Protein AF-A0A939JN65-F1 (afdb_monomer_lite)

Organism: NCBI:txid163361

Sequence (106 aa):
RAELLTSTVRWIAAKIGEPGVGDAFAGVFSDAVSDPDLREILATRLQDPYRIALQDALGEPENRVLFFIDVVVGVLLHRMGMTGEPMADADVDALVAMVLAHFEKE

pLDDT: mean 96.06, std 5.43, range [54.69, 98.75]

Foldseek 3Di:
DLVVLLVVLVVLLVQCQPPCRLVVVVVLVVVCVVDVVSVVCCVPPPVVVVLVVCCVVLVDDSVLSVVSCCVSSVVQSVVCVVPVHGDDPVVSVVVSVVNVVVSVPD

InterPro domains:
  IPR011075 Tetracyclin repressor-like, C-terminal domain [PF16859] (5-99)
  IPR036271 Tetracyclin repressor-like, C-terminal domain superfamily [SSF48498] (3-100)

Structure (mmCIF, N/CA/C/O backbone):
data_AF-A0A939JN65-F1
#
_entry.id   AF-A0A939JN65-F1
#
loop_
_atom_site.group_PDB
_atom_site.id
_atom_site.type_symbol
_atom_site.label_atom_id
_atom_site.label_alt_id
_atom_site.label_comp_id
_atom_site.label_asym_id
_atom_site.label_entity_id
_atom_site.label_seq_id
_atom_site.pdbx_PDB_ins_code
_atom_site.Cartn_x
_atom_site.Cartn_y
_atom_site.Cartn_z
_atom_site.occupancy
_atom_site.B_iso_or_equiv
_atom_site.auth_seq_id
_atom_site.auth_comp_id
_atom_site.auth_asym_id
_atom_site.auth_atom_id
_atom_site.pdbx_PDB_model_num
ATOM 1 N N . ARG A 1 1 ? -1.140 3.441 17.201 1.00 89.44 1 ARG A N 1
ATOM 2 C CA . ARG A 1 1 ? -1.789 3.483 15.866 1.00 89.44 1 ARG A CA 1
ATOM 3 C C . ARG A 1 1 ? -1.022 4.360 14.876 1.00 89.44 1 ARG A C 1
ATOM 5 O O . ARG A 1 1 ? -0.539 3.813 13.898 1.00 89.44 1 ARG A O 1
ATOM 12 N N . ALA A 1 2 ? -0.824 5.657 15.138 1.00 94.69 2 ALA A N 1
ATOM 13 C CA . ALA A 1 2 ? -0.073 6.539 14.229 1.00 94.69 2 ALA A CA 1
ATOM 14 C C . ALA A 1 2 ? 1.369 6.069 13.944 1.00 94.69 2 ALA A C 1
ATOM 16 O O . ALA A 1 2 ? 1.785 6.011 12.789 1.00 94.69 2 ALA A O 1
ATOM 17 N N . GLU A 1 3 ? 2.105 5.649 14.977 1.00 96.25 3 GLU A N 1
ATOM 18 C CA . GLU A 1 3 ? 3.453 5.082 14.814 1.00 96.25 3 GLU A CA 1
ATOM 19 C C . GLU A 1 3 ? 3.453 3.803 13.967 1.00 96.25 3 GLU A C 1
ATOM 21 O O . GLU A 1 3 ? 4.329 3.629 13.126 1.00 96.25 3 GLU A O 1
ATOM 26 N N . LEU A 1 4 ? 2.448 2.937 14.146 1.00 96.75 4 LEU A N 1
ATOM 27 C CA . LEU A 1 4 ? 2.303 1.690 13.390 1.00 96.75 4 LEU A CA 1
ATOM 28 C C . LEU A 1 4 ? 1.983 1.956 11.914 1.00 96.75 4 LEU A C 1
ATOM 30 O O . LEU A 1 4 ? 2.599 1.355 11.041 1.00 96.75 4 LEU A O 1
ATOM 34 N N . LEU A 1 5 ? 1.058 2.872 11.619 1.00 97.50 5 LEU A N 1
ATOM 35 C CA . LEU A 1 5 ? 0.752 3.270 10.240 1.00 97.50 5 LEU A CA 1
ATOM 36 C C . LEU A 1 5 ? 1.980 3.897 9.573 1.00 97.50 5 LEU A C 1
ATOM 38 O O . LEU A 1 5 ? 2.348 3.505 8.470 1.00 97.50 5 LEU A O 1
ATOM 42 N N . THR A 1 6 ? 2.661 4.807 10.273 1.00 98.31 6 THR A N 1
ATOM 43 C CA . THR A 1 6 ? 3.896 5.443 9.792 1.00 98.31 6 THR A CA 1
ATOM 44 C C . THR A 1 6 ? 4.973 4.412 9.465 1.00 98.31 6 THR A C 1
ATOM 46 O O . THR A 1 6 ? 5.532 4.429 8.369 1.00 98.31 6 THR A O 1
ATOM 49 N N . SER A 1 7 ? 5.271 3.504 10.399 1.00 98.00 7 SER A N 1
ATOM 50 C CA . SER A 1 7 ? 6.304 2.487 10.198 1.00 98.00 7 SER A CA 1
ATOM 51 C C . SER A 1 7 ? 5.923 1.497 9.102 1.00 98.00 7 SER A C 1
ATOM 53 O O . SER A 1 7 ? 6.783 1.129 8.307 1.00 98.00 7 SER A O 1
ATOM 55 N N . THR A 1 8 ? 4.640 1.141 8.987 1.00 98.19 8 THR A N 1
ATOM 56 C CA . THR A 1 8 ? 4.142 0.262 7.923 1.00 98.19 8 THR A CA 1
ATOM 57 C C . THR A 1 8 ? 4.294 0.907 6.549 1.00 98.19 8 THR A C 1
ATOM 59 O O . THR A 1 8 ? 4.841 0.276 5.651 1.00 98.19 8 THR A O 1
ATOM 62 N N . VAL A 1 9 ? 3.895 2.173 6.373 1.00 98.69 9 VAL A N 1
ATOM 63 C CA . VAL A 1 9 ? 4.056 2.887 5.091 1.00 98.69 9 VAL A CA 1
ATOM 64 C C . VAL A 1 9 ? 5.527 2.951 4.681 1.00 98.69 9 VAL A C 1
ATOM 66 O O . VAL A 1 9 ? 5.865 2.611 3.548 1.00 98.69 9 VAL A O 1
ATOM 69 N N . ARG A 1 10 ? 6.419 3.325 5.608 1.00 98.69 10 ARG A N 1
ATOM 70 C CA . ARG A 1 10 ? 7.865 3.379 5.338 1.00 98.69 10 ARG A CA 1
ATOM 71 C C . ARG A 1 10 ? 8.444 2.004 5.018 1.00 98.69 10 ARG A C 1
ATOM 73 O O . ARG A 1 10 ? 9.287 1.894 4.135 1.00 98.69 10 ARG A O 1
ATOM 80 N N . TRP A 1 11 ? 7.986 0.961 5.707 1.00 98.19 11 TRP A N 1
ATOM 81 C CA . TRP A 1 11 ? 8.408 -0.409 5.437 1.00 98.19 11 TRP A CA 1
ATOM 82 C C . TRP A 1 11 ? 7.977 -0.869 4.038 1.00 98.19 11 TRP A C 1
ATOM 84 O O . TRP A 1 11 ? 8.806 -1.413 3.312 1.00 98.19 11 TRP A O 1
ATOM 94 N N . ILE A 1 12 ? 6.736 -0.591 3.617 1.00 98.06 12 ILE A N 1
ATOM 95 C CA . ILE A 1 12 ? 6.263 -0.916 2.260 1.00 98.06 12 ILE A CA 1
ATOM 96 C C . ILE A 1 12 ? 7.073 -0.140 1.212 1.00 98.06 12 ILE A C 1
ATOM 98 O O . ILE A 1 12 ? 7.518 -0.732 0.230 1.00 98.06 12 ILE A O 1
ATOM 102 N N . ALA A 1 13 ? 7.316 1.157 1.429 1.00 98.62 13 ALA A N 1
ATOM 103 C CA . ALA A 1 13 ? 8.122 1.980 0.527 1.00 98.62 13 ALA A CA 1
ATOM 104 C C . ALA A 1 13 ? 9.551 1.439 0.374 1.00 98.62 13 ALA A C 1
ATOM 106 O O . ALA A 1 13 ? 10.026 1.267 -0.748 1.00 98.62 13 ALA A O 1
ATOM 107 N N . ALA A 1 14 ? 10.198 1.092 1.491 1.00 98.25 14 ALA A N 1
ATOM 108 C CA . ALA A 1 14 ? 11.521 0.479 1.482 1.00 98.25 14 ALA A CA 1
ATOM 109 C C . ALA A 1 14 ? 11.518 -0.856 0.727 1.00 98.25 14 ALA A C 1
ATOM 111 O O . ALA A 1 14 ? 12.404 -1.092 -0.086 1.00 98.25 14 ALA A O 1
ATOM 112 N N . LYS A 1 15 ? 10.501 -1.701 0.946 1.00 97.38 15 LYS A N 1
ATOM 113 C CA . LYS A 1 15 ? 10.380 -2.992 0.265 1.00 97.38 15 LYS A CA 1
ATOM 114 C C . LYS A 1 15 ? 10.182 -2.861 -1.233 1.00 97.38 15 LYS A C 1
ATOM 116 O O . LYS A 1 15 ? 10.882 -3.529 -1.981 1.00 97.38 15 LYS A O 1
ATOM 121 N N . ILE A 1 16 ? 9.282 -1.994 -1.682 1.00 97.44 16 ILE A N 1
ATOM 122 C CA . ILE A 1 16 ? 9.072 -1.762 -3.116 1.00 97.44 16 ILE A CA 1
ATOM 123 C C . ILE A 1 16 ? 10.338 -1.195 -3.768 1.00 97.44 16 ILE A C 1
ATOM 125 O O . ILE A 1 16 ? 10.631 -1.545 -4.907 1.00 97.44 16 ILE A O 1
ATOM 129 N N . GLY A 1 17 ? 11.106 -0.376 -3.044 1.00 96.81 17 GLY A N 1
ATOM 130 C CA . GLY A 1 17 ? 12.375 0.177 -3.512 1.00 96.81 17 GLY A CA 1
ATOM 131 C C . GLY A 1 17 ? 13.556 -0.802 -3.548 1.00 96.81 17 GLY A C 1
ATOM 132 O O . GLY A 1 17 ? 14.611 -0.438 -4.067 1.00 96.81 17 GLY A O 1
ATOM 133 N N . GLU A 1 18 ? 13.421 -2.024 -3.022 1.00 97.88 18 GLU A N 1
ATOM 134 C CA . GLU A 1 18 ? 14.471 -3.040 -3.133 1.00 97.88 18 GLU A CA 1
ATOM 135 C C . GLU A 1 18 ? 14.657 -3.466 -4.607 1.00 97.88 18 GLU A C 1
ATOM 137 O O . GLU A 1 18 ? 13.672 -3.596 -5.343 1.00 97.88 18 GLU A O 1
ATOM 142 N N . PRO A 1 19 ? 15.902 -3.716 -5.066 1.00 95.25 19 PRO A N 1
ATOM 143 C CA . PRO A 1 19 ? 16.166 -4.081 -6.456 1.00 95.25 19 PRO A CA 1
ATOM 144 C C . PRO A 1 19 ? 15.306 -5.255 -6.942 1.00 95.25 19 PRO A C 1
ATOM 146 O O . PRO A 1 19 ? 15.360 -6.351 -6.387 1.00 95.25 19 PRO A O 1
ATOM 149 N N . GLY A 1 20 ? 14.522 -5.017 -7.997 1.00 93.12 20 GLY A N 1
ATOM 150 C CA . GLY A 1 20 ? 13.654 -6.013 -8.635 1.00 93.12 20 GLY A CA 1
ATOM 151 C C . GLY A 1 20 ? 12.334 -6.303 -7.911 1.00 93.12 20 GLY A C 1
ATOM 152 O O . GLY A 1 20 ? 11.483 -6.980 -8.480 1.00 93.12 20 GLY A O 1
ATOM 153 N N . VAL A 1 21 ? 12.115 -5.786 -6.698 1.00 96.19 21 VAL A N 1
ATOM 154 C CA . VAL A 1 21 ? 10.905 -6.100 -5.922 1.00 96.19 21 VAL A CA 1
ATOM 155 C C . VAL A 1 21 ? 9.668 -5.429 -6.512 1.00 96.19 21 VAL A C 1
ATOM 157 O O . VAL A 1 21 ? 8.675 -6.109 -6.762 1.00 96.19 21 VAL A O 1
ATOM 160 N N . GLY A 1 22 ? 9.706 -4.121 -6.776 1.00 93.81 22 GLY A N 1
ATOM 161 C CA . GLY A 1 22 ? 8.548 -3.438 -7.355 1.00 93.81 22 GLY A CA 1
ATOM 162 C C . GLY A 1 22 ? 8.200 -3.900 -8.776 1.00 93.81 22 GLY A C 1
ATOM 163 O O . GLY A 1 22 ? 7.019 -4.011 -9.093 1.00 93.81 22 GLY A O 1
ATOM 164 N N . ASP A 1 23 ? 9.198 -4.265 -9.590 1.00 93.44 23 ASP A N 1
ATOM 165 C CA . ASP A 1 23 ? 8.983 -4.875 -10.914 1.00 93.44 23 ASP A CA 1
ATOM 166 C C . ASP A 1 23 ? 8.297 -6.247 -10.794 1.00 93.44 23 ASP A C 1
ATOM 168 O O . ASP A 1 23 ? 7.276 -6.501 -11.434 1.00 93.44 23 ASP A O 1
ATOM 172 N N . ALA A 1 24 ? 8.772 -7.099 -9.877 1.00 95.81 24 ALA A N 1
ATOM 173 C CA . ALA A 1 24 ? 8.139 -8.385 -9.601 1.00 95.81 24 ALA A CA 1
ATOM 174 C C . ALA A 1 24 ? 6.681 -8.229 -9.136 1.00 95.81 24 ALA A C 1
ATOM 176 O O . ALA A 1 24 ? 5.808 -8.951 -9.615 1.00 95.81 24 ALA A O 1
ATOM 177 N N . PHE A 1 25 ? 6.393 -7.273 -8.244 1.00 96.00 25 PHE A N 1
ATOM 178 C CA . PHE A 1 25 ? 5.018 -6.988 -7.822 1.00 96.00 25 PHE A CA 1
ATOM 179 C C . PHE A 1 25 ? 4.149 -6.488 -8.979 1.00 96.00 25 PHE A C 1
ATOM 181 O O . PHE A 1 25 ? 3.028 -6.968 -9.139 1.00 96.00 25 PHE A O 1
ATOM 188 N N . ALA A 1 26 ? 4.650 -5.562 -9.800 1.00 94.12 26 ALA A N 1
ATOM 189 C CA . ALA A 1 26 ? 3.911 -5.040 -10.946 1.00 94.12 26 ALA A CA 1
ATOM 190 C C . ALA A 1 26 ? 3.568 -6.148 -11.958 1.00 94.12 26 ALA A C 1
ATOM 192 O O . ALA A 1 26 ? 2.418 -6.243 -12.394 1.00 94.12 26 ALA A O 1
ATOM 193 N N . GLY A 1 27 ? 4.532 -7.018 -12.276 1.00 95.62 27 GLY A N 1
ATOM 194 C CA . GLY A 1 27 ? 4.324 -8.169 -13.155 1.00 95.62 27 GLY A CA 1
ATOM 195 C C . GLY A 1 27 ? 3.299 -9.153 -12.591 1.00 95.62 27 GLY A C 1
ATOM 196 O O . GLY A 1 27 ? 2.293 -9.438 -13.236 1.00 95.62 27 GLY A O 1
ATOM 197 N N . VAL A 1 28 ? 3.491 -9.597 -11.344 1.00 96.44 28 VAL A N 1
ATOM 198 C CA . VAL A 1 28 ? 2.591 -10.560 -10.687 1.00 96.44 28 VAL A CA 1
ATOM 199 C C . VAL A 1 28 ? 1.161 -10.021 -10.570 1.00 96.44 28 VAL A C 1
ATOM 201 O O . VAL A 1 28 ? 0.202 -10.770 -10.762 1.00 96.44 28 VAL A O 1
ATOM 204 N N . PH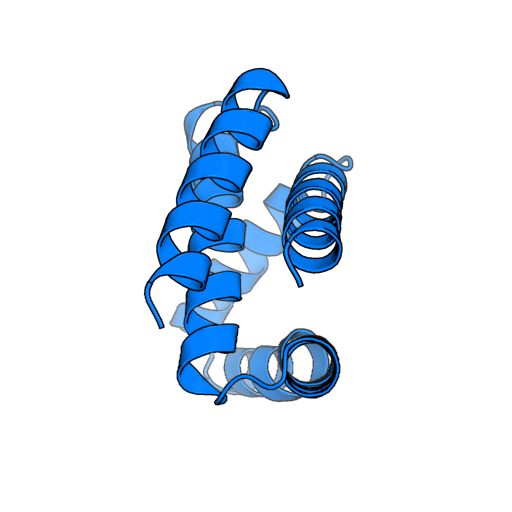E A 1 29 ? 0.984 -8.727 -10.290 1.00 95.12 29 PHE A N 1
ATOM 205 C CA . PHE A 1 29 ? -0.347 -8.119 -10.245 1.00 95.12 29 PHE A CA 1
ATOM 206 C C . PHE A 1 29 ? -0.981 -7.988 -11.628 1.00 95.12 29 PHE A C 1
ATOM 208 O O . PHE A 1 29 ? -2.184 -8.216 -11.748 1.00 95.12 29 PHE A O 1
ATOM 215 N N . SER A 1 30 ? -0.202 -7.688 -12.671 1.00 95.69 30 SER A N 1
ATOM 216 C CA . SER A 1 30 ? -0.687 -7.717 -14.055 1.00 95.69 30 SER A CA 1
ATOM 217 C C . SER A 1 30 ? -1.178 -9.115 -14.449 1.00 95.69 30 SER A C 1
ATOM 219 O O . SER A 1 30 ? -2.274 -9.250 -14.995 1.00 95.69 30 SER A O 1
ATOM 221 N N . ASP A 1 31 ? -0.420 -10.162 -14.122 1.00 97.62 31 ASP A N 1
ATOM 222 C CA . ASP A 1 31 ? -0.799 -11.548 -14.421 1.00 97.62 31 ASP A CA 1
ATOM 223 C C . ASP A 1 31 ? -2.084 -11.949 -13.678 1.00 97.62 31 ASP A C 1
ATOM 225 O O . ASP A 1 31 ? -3.022 -12.490 -14.271 1.00 97.62 31 ASP A O 1
ATOM 229 N N . ALA A 1 32 ? -2.197 -11.583 -12.397 1.00 97.38 32 ALA A N 1
ATOM 230 C CA . ALA A 1 32 ? -3.362 -11.881 -11.564 1.00 97.38 32 ALA A CA 1
ATOM 231 C C . ALA A 1 32 ? -4.667 -11.205 -12.033 1.00 97.38 32 ALA A C 1
ATOM 233 O O . ALA A 1 32 ? -5.763 -11.630 -11.646 1.00 97.38 32 ALA A O 1
ATOM 234 N N . VAL A 1 33 ? -4.603 -10.163 -12.873 1.00 96.56 33 VAL A N 1
ATOM 235 C CA . VAL A 1 33 ? -5.802 -9.593 -13.518 1.00 96.56 33 VAL A CA 1
ATOM 236 C C . VAL A 1 33 ? -6.453 -10.620 -14.446 1.00 96.56 33 VAL A C 1
ATOM 238 O O . VAL A 1 33 ? -7.682 -10.711 -14.485 1.00 96.56 33 VAL A O 1
ATOM 241 N N . SER A 1 34 ? -5.649 -11.423 -15.144 1.00 97.00 34 SER A N 1
ATOM 242 C CA . SER A 1 34 ? -6.131 -12.413 -16.117 1.00 97.00 34 SER A CA 1
ATOM 243 C C . SER A 1 34 ? -6.181 -13.842 -15.566 1.00 97.00 34 SER A C 1
ATOM 245 O O . SER A 1 34 ? -6.874 -14.678 -16.140 1.00 97.00 34 SER A O 1
ATOM 247 N N . ASP A 1 35 ? -5.496 -14.113 -14.453 1.00 98.31 35 ASP A N 1
ATOM 248 C CA . ASP A 1 35 ? -5.411 -15.434 -13.827 1.00 98.31 35 ASP A CA 1
ATOM 249 C C . ASP A 1 35 ? -6.120 -15.456 -12.450 1.00 98.31 35 ASP A C 1
ATOM 251 O O . ASP A 1 35 ? -5.611 -14.888 -11.474 1.00 98.31 35 ASP A O 1
ATOM 255 N N . PRO A 1 36 ? -7.317 -16.071 -12.342 1.00 97.69 36 PRO A N 1
ATOM 256 C CA . PRO A 1 36 ? -8.052 -16.149 -11.082 1.00 97.69 36 PRO A CA 1
ATOM 257 C C . PRO A 1 36 ? -7.394 -17.073 -10.047 1.00 97.69 36 PRO A C 1
ATOM 259 O O . PRO A 1 36 ? -7.516 -16.791 -8.854 1.00 97.69 36 PRO A O 1
ATOM 262 N N . ASP A 1 37 ? -6.673 -18.114 -10.471 1.00 98.19 37 ASP A N 1
ATOM 263 C CA . ASP A 1 37 ? -6.016 -19.059 -9.562 1.00 98.19 37 ASP A CA 1
ATOM 264 C C . ASP A 1 37 ? -4.806 -18.382 -8.904 1.00 98.19 37 ASP A C 1
ATOM 266 O O . ASP A 1 37 ? -4.613 -18.455 -7.686 1.00 98.19 37 ASP A O 1
ATOM 270 N N . LEU A 1 38 ? -4.030 -17.623 -9.687 1.00 97.88 38 LEU A N 1
ATOM 271 C CA . LEU A 1 38 ? -2.971 -16.769 -9.151 1.00 97.88 38 LEU A CA 1
ATOM 272 C C . LEU A 1 38 ? -3.543 -15.731 -8.179 1.00 97.88 38 LEU A C 1
ATOM 274 O O . LEU A 1 38 ? -2.982 -15.520 -7.104 1.00 97.88 38 LEU A O 1
ATOM 278 N N . ARG A 1 39 ? -4.677 -15.106 -8.511 1.00 97.50 39 ARG A N 1
ATOM 279 C CA . ARG A 1 39 ? -5.325 -14.127 -7.627 1.00 97.50 39 ARG A CA 1
ATOM 280 C C . ARG A 1 39 ? -5.735 -14.732 -6.288 1.00 97.50 39 ARG A C 1
ATOM 282 O O . ARG A 1 39 ? -5.533 -14.086 -5.262 1.00 97.50 39 ARG A O 1
ATOM 289 N N . GLU A 1 40 ? -6.269 -15.951 -6.277 1.00 98.00 40 GLU A N 1
ATOM 290 C CA . GLU A 1 40 ? -6.603 -16.659 -5.037 1.00 98.00 40 GLU A CA 1
ATOM 291 C C . GLU A 1 40 ? -5.353 -16.908 -4.184 1.00 98.00 40 GLU A C 1
ATOM 293 O O . GLU A 1 40 ? -5.363 -16.667 -2.972 1.00 98.00 40 GLU A O 1
ATOM 298 N N . ILE A 1 41 ? -4.243 -17.313 -4.806 1.00 98.06 41 ILE A N 1
ATOM 299 C CA . ILE A 1 41 ? -2.964 -17.496 -4.111 1.00 98.06 41 ILE A CA 1
ATOM 300 C C . ILE A 1 41 ? -2.475 -16.168 -3.525 1.00 98.06 41 ILE A C 1
ATOM 302 O O . ILE A 1 41 ? -2.100 -16.124 -2.353 1.00 98.06 41 ILE A O 1
ATOM 306 N N . LEU A 1 42 ? -2.491 -15.078 -4.294 1.00 97.12 42 LEU A N 1
ATOM 307 C CA . LEU A 1 42 ? -2.050 -13.771 -3.802 1.00 97.12 42 LEU A CA 1
ATOM 308 C C . LEU A 1 42 ? -2.939 -13.264 -2.663 1.00 97.12 42 LEU A C 1
ATOM 310 O O . LEU A 1 42 ? -2.419 -12.785 -1.658 1.00 97.12 42 LEU A O 1
ATOM 314 N N . ALA A 1 43 ? -4.258 -13.414 -2.765 1.00 96.31 43 ALA A N 1
ATOM 315 C CA . ALA A 1 43 ? -5.167 -13.016 -1.696 1.00 96.31 43 ALA A CA 1
ATOM 316 C C . ALA A 1 43 ? -4.896 -13.815 -0.409 1.00 96.31 43 ALA A C 1
ATOM 318 O O . ALA A 1 43 ? -4.648 -13.234 0.645 1.00 96.31 43 ALA A O 1
ATOM 319 N N . THR A 1 44 ? -4.845 -15.146 -0.506 1.00 97.56 44 THR A N 1
ATOM 320 C CA . THR A 1 4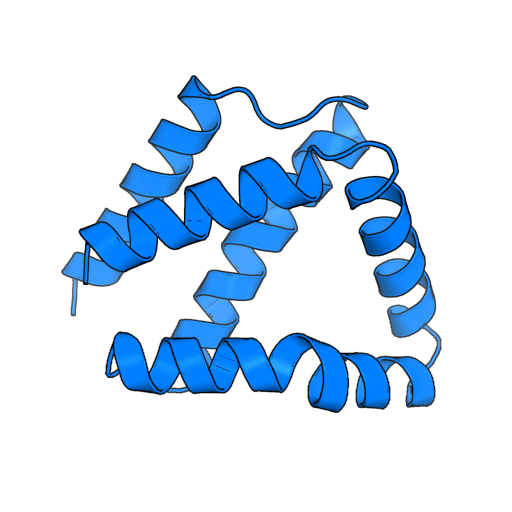4 ? -4.823 -16.033 0.671 1.00 97.56 44 THR A CA 1
ATOM 321 C C . THR A 1 44 ? -3.436 -16.272 1.264 1.00 97.56 44 THR A C 1
ATOM 323 O O . THR A 1 44 ? -3.298 -16.521 2.463 1.00 97.56 44 THR A O 1
ATOM 326 N N . ARG A 1 45 ? -2.379 -16.244 0.444 1.00 97.19 45 ARG A N 1
ATOM 327 C CA . ARG A 1 45 ? -1.006 -16.575 0.868 1.00 97.19 45 ARG A CA 1
ATOM 328 C C . ARG A 1 45 ? -0.111 -15.357 1.005 1.00 97.19 45 ARG A C 1
ATOM 330 O O . ARG A 1 45 ? 0.812 -15.404 1.813 1.00 97.19 45 ARG A O 1
ATOM 337 N N . LEU A 1 46 ? -0.361 -14.304 0.229 1.00 94.88 46 LEU A N 1
ATOM 338 C CA . LEU A 1 46 ? 0.430 -13.078 0.279 1.00 94.88 46 LEU A CA 1
ATOM 339 C C . LEU A 1 46 ? -0.273 -11.990 1.100 1.00 94.88 46 LEU A C 1
ATOM 341 O O . LEU A 1 46 ? 0.308 -11.523 2.072 1.00 94.88 46 LEU A O 1
ATOM 345 N N . GLN A 1 47 ? -1.492 -11.580 0.741 1.00 96.38 47 GLN A N 1
ATOM 346 C CA . GLN A 1 47 ? -2.159 -10.430 1.363 1.00 96.38 47 GLN A CA 1
ATOM 347 C C . GLN A 1 47 ? -2.727 -10.757 2.750 1.00 96.38 47 GLN A C 1
ATOM 349 O O . GLN A 1 47 ? -2.487 -10.006 3.698 1.00 96.38 47 GLN A O 1
ATOM 354 N N . ASP A 1 48 ? -3.444 -11.874 2.888 1.00 97.69 48 ASP A N 1
ATOM 355 C CA . ASP A 1 48 ? -4.156 -12.249 4.114 1.00 97.69 48 ASP A CA 1
ATOM 356 C C . ASP A 1 48 ? -3.293 -12.2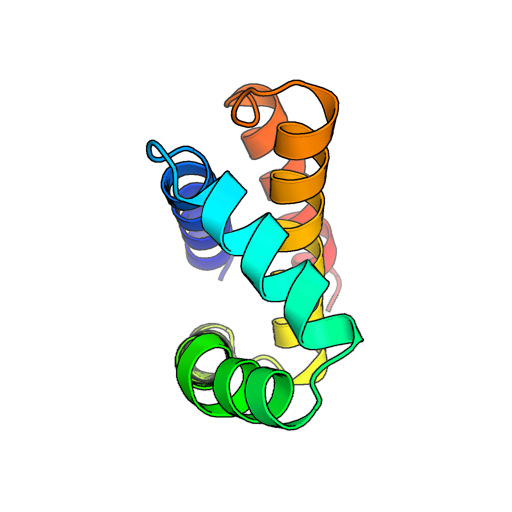42 5.386 1.00 97.69 48 ASP A C 1
ATOM 358 O O . ASP A 1 48 ? -3.729 -11.652 6.378 1.00 97.69 48 ASP A O 1
ATOM 362 N N . PRO A 1 49 ? -2.067 -12.806 5.403 1.00 97.50 49 PRO A N 1
ATOM 363 C CA . PRO A 1 49 ? -1.221 -12.765 6.595 1.00 97.50 49 PRO A CA 1
ATOM 364 C C . PRO A 1 49 ? -0.942 -11.341 7.092 1.00 97.50 49 PRO A C 1
ATOM 366 O O . PRO A 1 49 ? -0.995 -11.082 8.295 1.00 97.50 49 PRO A O 1
ATOM 369 N N . TYR A 1 50 ? -0.683 -10.402 6.175 1.00 95.19 50 TYR A N 1
ATOM 370 C CA . TYR A 1 50 ? -0.434 -9.004 6.527 1.00 95.19 50 TYR A CA 1
ATOM 371 C C . TYR A 1 50 ? -1.721 -8.272 6.894 1.00 95.19 50 TYR A C 1
ATOM 373 O O . TYR A 1 50 ? -1.731 -7.516 7.863 1.00 95.19 50 TYR A O 1
ATOM 381 N N . ARG A 1 51 ? -2.814 -8.51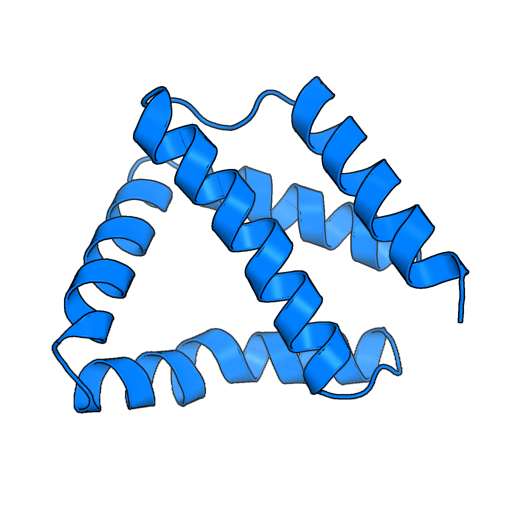7 6.163 1.00 97.44 51 ARG A N 1
ATOM 382 C CA . ARG A 1 51 ? -4.134 -7.949 6.458 1.00 97.44 51 ARG A CA 1
ATOM 383 C C . ARG A 1 51 ? -4.587 -8.319 7.870 1.00 97.44 51 ARG A C 1
ATOM 385 O O . ARG A 1 51 ? -4.964 -7.427 8.621 1.00 97.44 51 ARG A O 1
ATOM 392 N N . ILE A 1 52 ? -4.504 -9.596 8.248 1.00 98.00 52 ILE A N 1
ATOM 393 C CA . ILE A 1 52 ? -4.893 -10.080 9.583 1.00 98.00 52 ILE A CA 1
ATOM 394 C C . ILE A 1 52 ? -4.026 -9.423 10.662 1.00 98.00 52 ILE A C 1
ATOM 396 O O . ILE A 1 52 ? -4.558 -8.847 11.607 1.00 98.00 52 ILE A O 1
ATOM 400 N N . ALA A 1 53 ? -2.700 -9.424 10.488 1.00 97.44 53 ALA A N 1
ATOM 401 C CA . ALA A 1 53 ? -1.789 -8.804 11.450 1.00 97.44 53 ALA A CA 1
ATOM 402 C C . ALA A 1 53 ? -2.054 -7.298 11.629 1.00 97.44 53 ALA A C 1
ATOM 404 O O . ALA A 1 53 ? -2.023 -6.786 12.749 1.00 97.44 53 ALA A O 1
ATOM 405 N N . LEU A 1 54 ? -2.336 -6.581 10.536 1.00 96.88 54 LEU A N 1
ATOM 406 C CA . LEU A 1 54 ? -2.679 -5.162 10.578 1.00 96.88 54 LEU A CA 1
ATOM 407 C C . LEU A 1 54 ? -4.045 -4.920 11.221 1.00 96.88 54 LEU A C 1
ATOM 409 O O . LEU A 1 54 ? -4.174 -3.971 11.989 1.00 96.88 54 LEU A O 1
ATOM 413 N N . GLN A 1 55 ? -5.044 -5.763 10.956 1.00 97.38 55 GLN A N 1
ATOM 414 C CA . GLN A 1 55 ? -6.349 -5.666 11.613 1.00 97.38 55 GLN A CA 1
ATOM 415 C C . GLN A 1 55 ? -6.237 -5.819 13.124 1.00 97.38 55 GLN A C 1
ATOM 417 O O . GLN A 1 55 ? -6.729 -4.954 13.848 1.00 97.38 55 GLN A O 1
ATOM 422 N N . ASP A 1 56 ? -5.545 -6.855 13.592 1.00 97.19 56 ASP A N 1
ATOM 423 C CA . ASP A 1 56 ? -5.357 -7.105 15.021 1.00 97.19 56 ASP A CA 1
ATOM 424 C C . ASP A 1 56 ? -4.598 -5.954 15.694 1.00 97.19 56 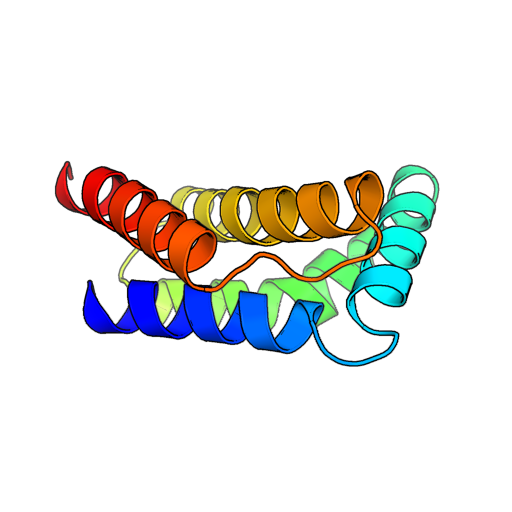ASP A C 1
ATOM 426 O O . ASP A 1 56 ? -4.956 -5.504 16.784 1.00 97.19 56 ASP A O 1
ATOM 430 N N . ALA A 1 57 ? -3.560 -5.436 15.033 1.00 96.44 57 ALA A N 1
ATOM 431 C CA . ALA A 1 57 ? -2.711 -4.389 15.590 1.00 96.44 57 ALA A CA 1
ATOM 432 C C . ALA A 1 57 ? -3.340 -2.984 15.540 1.00 96.44 57 ALA A C 1
ATOM 434 O O . ALA A 1 57 ? -3.035 -2.140 16.390 1.00 96.44 57 ALA A O 1
ATOM 435 N N . LEU A 1 58 ? -4.188 -2.702 14.547 1.00 94.62 58 LEU A N 1
ATOM 436 C CA . LEU A 1 58 ? -4.859 -1.408 14.391 1.00 94.62 58 LEU A CA 1
ATOM 437 C C . LEU A 1 58 ? -6.244 -1.372 15.051 1.00 94.62 58 LEU A C 1
ATOM 439 O O . LEU A 1 58 ? -6.725 -0.277 15.339 1.00 94.62 58 LEU A O 1
ATOM 443 N N . GLY A 1 59 ? -6.862 -2.530 15.306 1.00 95.44 59 GLY A N 1
ATOM 444 C CA . GLY A 1 59 ? -8.247 -2.629 15.772 1.00 95.44 59 GLY A CA 1
ATOM 445 C C . GLY A 1 59 ? -9.262 -2.211 14.704 1.00 95.44 59 GLY A C 1
ATOM 446 O O . GLY A 1 59 ? -10.311 -1.667 15.036 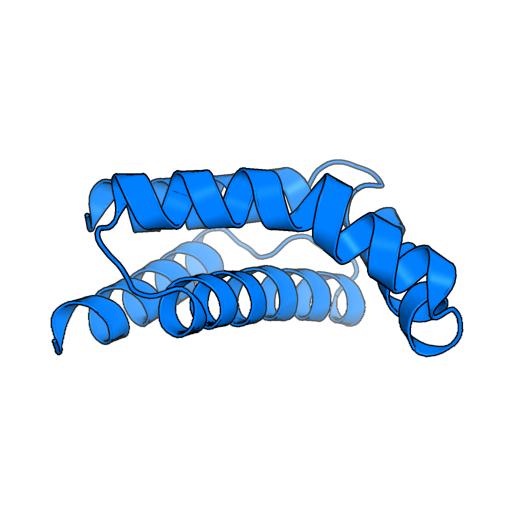1.00 95.44 59 GLY A O 1
ATOM 447 N N . GLU A 1 60 ? -8.933 -2.412 13.428 1.00 95.62 60 GLU A N 1
ATOM 448 C CA . GLU A 1 60 ? -9.702 -1.911 12.283 1.00 95.62 60 GLU A CA 1
ATOM 449 C C . GLU A 1 60 ? -10.502 -3.025 11.596 1.00 95.62 60 GLU A C 1
ATOM 451 O O . GLU A 1 60 ? -10.055 -4.178 11.537 1.00 95.62 60 GLU A O 1
ATOM 456 N N . PRO A 1 61 ? -11.669 -2.700 11.012 1.00 96.44 61 PRO A N 1
ATOM 457 C CA . PRO A 1 61 ? -12.390 -3.638 10.173 1.00 96.44 61 PRO A CA 1
ATOM 458 C C . PRO A 1 61 ? -11.615 -3.921 8.879 1.00 96.44 61 PRO A C 1
ATOM 460 O O . PRO A 1 61 ? -10.825 -3.109 8.390 1.00 96.44 61 PRO A O 1
ATOM 463 N N . GLU A 1 62 ? -11.886 -5.089 8.303 1.00 96.88 62 GLU A N 1
ATOM 464 C CA . GLU A 1 62 ? -11.174 -5.633 7.143 1.00 96.88 62 GLU A CA 1
ATOM 465 C C . GLU A 1 62 ? -11.103 -4.656 5.970 1.00 96.88 62 GLU A C 1
ATOM 467 O O . GLU A 1 62 ? -10.031 -4.412 5.422 1.00 96.88 62 GLU A O 1
ATOM 472 N N . ASN A 1 63 ? -12.228 -4.025 5.636 1.00 96.62 63 ASN A N 1
ATOM 473 C CA . ASN A 1 63 ? -12.320 -3.083 4.528 1.00 96.62 63 ASN A CA 1
ATOM 474 C C . ASN A 1 63 ? -11.407 -1.858 4.703 1.00 96.62 63 ASN A C 1
ATOM 476 O O . ASN A 1 63 ? -10.890 -1.344 3.715 1.00 96.62 63 ASN A O 1
ATOM 480 N N . ARG A 1 64 ? -11.186 -1.390 5.939 1.00 96.06 64 ARG A N 1
ATOM 481 C CA . ARG A 1 64 ? -10.305 -0.242 6.210 1.00 96.06 64 ARG A CA 1
ATOM 482 C C . ARG A 1 64 ? -8.834 -0.626 6.078 1.00 96.06 64 ARG A C 1
ATOM 484 O O . ARG A 1 64 ? -8.044 0.159 5.557 1.00 96.06 64 ARG A O 1
ATOM 491 N N . VAL A 1 65 ? -8.472 -1.840 6.492 1.00 97.62 65 VAL A N 1
ATOM 492 C CA . VAL A 1 65 ? -7.108 -2.361 6.318 1.00 97.62 65 VAL A CA 1
ATOM 493 C C . VAL A 1 65 ? -6.803 -2.658 4.855 1.00 97.62 65 VAL A C 1
ATOM 495 O O . VAL A 1 65 ? -5.735 -2.275 4.384 1.00 97.62 65 VAL A O 1
ATOM 498 N N . LEU A 1 66 ? -7.736 -3.269 4.122 1.00 97.50 66 LEU A N 1
ATOM 499 C CA . LEU A 1 66 ? -7.595 -3.476 2.680 1.00 97.50 66 LEU A CA 1
ATOM 500 C C . LEU A 1 66 ? -7.410 -2.144 1.954 1.00 97.50 66 LEU A C 1
ATOM 502 O O . LEU A 1 66 ? -6.429 -1.981 1.240 1.00 97.50 66 LEU A O 1
ATOM 506 N N . PHE A 1 67 ? -8.256 -1.149 2.239 1.00 97.25 67 PHE A N 1
ATOM 507 C CA . PHE A 1 67 ? -8.121 0.177 1.636 1.00 97.25 67 PHE A CA 1
ATOM 508 C C . PHE A 1 67 ? -6.757 0.826 1.922 1.00 97.25 67 PHE A C 1
ATOM 510 O O . PHE A 1 67 ? -6.158 1.433 1.036 1.00 97.25 67 PHE A O 1
ATOM 517 N N . PHE A 1 68 ? -6.229 0.676 3.140 1.00 97.75 68 PHE A N 1
ATOM 518 C CA . PHE A 1 68 ? -4.879 1.131 3.468 1.00 97.75 68 PHE A CA 1
ATOM 519 C C . PHE A 1 68 ? -3.800 0.432 2.632 1.00 97.75 68 PHE A C 1
ATOM 521 O O . PHE A 1 68 ? -2.933 1.112 2.080 1.00 97.75 68 PHE A O 1
ATOM 528 N N . ILE A 1 69 ? -3.862 -0.897 2.512 1.00 97.31 69 ILE A N 1
ATOM 529 C CA . ILE A 1 69 ? -2.924 -1.675 1.692 1.00 97.31 69 ILE A CA 1
ATOM 530 C C . ILE A 1 69 ? -3.012 -1.225 0.229 1.00 97.31 69 ILE A C 1
ATOM 532 O O . ILE A 1 69 ? -1.982 -0.907 -0.366 1.00 97.31 69 ILE A O 1
ATOM 536 N N . ASP A 1 70 ? -4.223 -1.128 -0.320 1.00 96.69 70 ASP A N 1
ATOM 537 C CA . ASP A 1 70 ? -4.480 -0.753 -1.713 1.00 96.69 70 ASP A CA 1
ATOM 538 C C . ASP A 1 70 ? -3.907 0.630 -2.040 1.00 96.69 70 ASP A C 1
ATOM 540 O O . ASP A 1 70 ? -3.196 0.800 -3.033 1.00 96.69 70 ASP A O 1
ATOM 544 N N . VAL A 1 71 ? -4.172 1.621 -1.182 1.00 97.75 71 VAL A N 1
ATOM 545 C CA . VAL A 1 71 ? -3.689 2.995 -1.368 1.00 97.75 71 VAL A CA 1
ATOM 546 C C . VAL A 1 71 ? -2.168 3.050 -1.320 1.00 97.75 71 VAL A C 1
ATOM 548 O O . VAL A 1 71 ? -1.554 3.646 -2.205 1.00 97.75 71 VAL A O 1
ATOM 551 N N . VAL A 1 72 ? -1.549 2.446 -0.305 1.00 98.44 72 VAL A N 1
ATOM 552 C CA . VAL A 1 72 ? -0.100 2.559 -0.098 1.00 98.44 72 VAL A CA 1
ATOM 553 C C . VAL A 1 72 ? 0.663 1.791 -1.171 1.00 98.44 72 VAL A C 1
ATOM 555 O O . VAL A 1 72 ? 1.535 2.363 -1.824 1.00 98.44 72 VAL A O 1
ATOM 558 N N . VAL A 1 73 ? 0.319 0.522 -1.398 1.00 97.81 73 VAL A N 1
ATOM 559 C CA . VAL A 1 73 ? 0.984 -0.312 -2.409 1.00 97.81 73 VAL A CA 1
ATOM 560 C C . VAL A 1 73 ? 0.744 0.256 -3.808 1.00 97.81 73 VAL A C 1
ATOM 562 O O . VAL A 1 73 ? 1.694 0.399 -4.578 1.00 97.81 73 VAL A O 1
ATOM 565 N N . GLY A 1 74 ? -0.494 0.650 -4.123 1.00 97.31 74 GLY A N 1
ATOM 566 C CA . GLY A 1 74 ? -0.857 1.192 -5.430 1.00 97.31 74 GLY A CA 1
ATOM 567 C C . GLY A 1 74 ? -0.112 2.482 -5.773 1.00 97.31 74 GLY A C 1
ATOM 568 O O . GLY A 1 74 ? 0.447 2.596 -6.863 1.00 97.31 74 GLY A O 1
ATOM 569 N N . VAL A 1 75 ? -0.034 3.438 -4.842 1.00 98.00 75 VAL A N 1
ATOM 570 C CA . VAL A 1 75 ? 0.699 4.699 -5.051 1.00 98.00 75 VAL A CA 1
ATOM 571 C C . VAL A 1 75 ? 2.195 4.466 -5.265 1.00 98.00 75 VAL A C 1
ATOM 573 O O . VAL A 1 75 ? 2.795 5.091 -6.145 1.00 98.00 75 VAL A O 1
ATOM 576 N N . LEU A 1 76 ? 2.804 3.573 -4.482 1.00 98.38 76 LEU A N 1
ATOM 577 C CA . LEU A 1 76 ? 4.235 3.284 -4.565 1.00 98.38 76 LEU A CA 1
ATOM 578 C C . LEU A 1 76 ? 4.594 2.574 -5.877 1.00 98.38 76 LEU A C 1
ATOM 580 O O . LEU A 1 76 ? 5.544 2.980 -6.548 1.00 98.38 76 LEU A O 1
ATOM 584 N N . LEU A 1 77 ? 3.803 1.578 -6.288 1.00 97.75 77 LEU A N 1
ATOM 585 C CA . LEU A 1 77 ? 3.992 0.896 -7.572 1.00 97.75 77 LEU A CA 1
ATOM 586 C C . LEU A 1 77 ? 3.703 1.811 -8.760 1.00 97.75 77 LEU A C 1
ATOM 588 O O . LEU A 1 77 ? 4.444 1.782 -9.737 1.00 97.75 77 LEU A O 1
ATOM 592 N N . HIS A 1 78 ? 2.683 2.669 -8.678 1.00 97.00 78 HIS A N 1
ATOM 593 C CA . HIS A 1 78 ? 2.419 3.659 -9.720 1.00 97.00 78 HIS A CA 1
ATOM 594 C C . HIS A 1 78 ? 3.605 4.614 -9.894 1.00 97.00 78 HIS A C 1
ATOM 596 O O . HIS A 1 78 ? 4.028 4.865 -11.020 1.00 97.00 78 HIS A O 1
ATOM 602 N N . ARG A 1 79 ? 4.175 5.126 -8.791 1.00 96.94 79 ARG A N 1
ATOM 603 C CA . ARG A 1 79 ? 5.383 5.962 -8.853 1.00 96.94 79 ARG A CA 1
ATOM 604 C C . ARG A 1 79 ? 6.507 5.225 -9.572 1.00 96.94 79 ARG A C 1
ATOM 606 O O . ARG A 1 79 ? 7.027 5.757 -10.547 1.00 96.94 79 ARG A O 1
ATOM 613 N N . MET A 1 80 ? 6.816 4.009 -9.126 1.00 95.69 80 MET A N 1
ATOM 614 C CA . MET A 1 80 ? 7.874 3.199 -9.721 1.00 95.69 80 MET A CA 1
ATOM 615 C C . MET A 1 80 ? 7.628 2.927 -11.207 1.00 95.69 80 MET A C 1
ATOM 617 O O . MET A 1 80 ? 8.540 3.098 -12.007 1.00 95.69 80 MET A O 1
ATOM 621 N N . GLY A 1 81 ? 6.403 2.582 -11.604 1.00 95.19 81 GLY A N 1
ATOM 622 C CA . GLY A 1 81 ? 6.057 2.350 -13.007 1.00 95.19 81 GLY A CA 1
ATOM 623 C C . GLY A 1 81 ? 6.174 3.604 -13.877 1.00 95.19 81 GLY A C 1
ATOM 624 O O . GLY A 1 81 ? 6.545 3.510 -15.043 1.00 95.19 81 GLY A O 1
ATOM 625 N N . MET A 1 82 ? 5.899 4.785 -13.316 1.00 97.12 82 MET A N 1
ATOM 626 C CA . MET A 1 82 ? 5.969 6.041 -14.062 1.00 97.12 82 MET A CA 1
ATOM 627 C C . MET A 1 82 ? 7.374 6.631 -14.167 1.00 97.12 82 MET A C 1
ATOM 629 O O . MET A 1 82 ? 7.657 7.330 -15.140 1.00 97.12 82 MET A O 1
ATOM 633 N N . THR A 1 83 ? 8.232 6.413 -13.169 1.00 96.00 83 THR A N 1
ATOM 634 C CA . THR A 1 83 ? 9.560 7.048 -13.108 1.00 96.00 83 THR A CA 1
ATOM 635 C C . THR A 1 83 ? 10.720 6.073 -13.248 1.00 96.00 83 THR A C 1
ATOM 637 O O . THR A 1 83 ? 11.832 6.520 -13.502 1.00 96.00 83 THR A O 1
ATOM 640 N N . GLY A 1 84 ? 10.488 4.771 -13.075 1.00 94.88 84 GLY A N 1
ATOM 641 C CA . GLY A 1 84 ? 11.543 3.762 -12.955 1.00 94.88 84 GLY A CA 1
ATOM 642 C C . GLY A 1 84 ? 12.310 3.823 -11.630 1.00 94.88 84 GLY A C 1
ATOM 643 O O . GLY A 1 84 ? 13.311 3.134 -11.482 1.00 94.88 84 GLY A O 1
ATOM 644 N N . GLU A 1 85 ? 11.853 4.634 -10.672 1.00 96.19 85 GLU A N 1
ATOM 645 C CA . GLU A 1 85 ? 12.574 4.948 -9.433 1.00 96.19 85 GLU A CA 1
ATOM 646 C C . GLU A 1 85 ? 11.657 4.790 -8.210 1.00 96.19 85 GLU A C 1
ATOM 648 O O . GLU A 1 85 ? 10.452 5.057 -8.315 1.00 96.19 85 GLU A O 1
ATOM 653 N N . PRO A 1 86 ? 12.193 4.410 -7.034 1.00 97.31 86 PRO A N 1
ATOM 654 C CA . PRO A 1 86 ? 11.440 4.430 -5.785 1.00 97.31 86 PRO A CA 1
ATOM 655 C C . PRO A 1 86 ? 10.876 5.822 -5.469 1.00 97.31 86 PRO A C 1
ATOM 657 O O . PRO A 1 86 ? 11.414 6.854 -5.877 1.00 97.31 86 PRO A O 1
ATOM 660 N N . MET A 1 87 ? 9.787 5.864 -4.699 1.00 98.12 87 MET A N 1
ATOM 661 C CA . MET A 1 87 ? 9.252 7.128 -4.196 1.00 98.12 87 MET A CA 1
ATOM 662 C C . MET A 1 87 ? 10.271 7.812 -3.277 1.00 98.12 87 MET A C 1
ATOM 664 O O . MET A 1 87 ? 10.798 7.182 -2.365 1.00 98.12 87 MET A O 1
ATOM 668 N N . ALA A 1 88 ? 10.526 9.102 -3.508 1.00 98.00 88 ALA A N 1
ATOM 669 C CA . ALA A 1 88 ? 11.435 9.890 -2.682 1.00 98.00 88 ALA A CA 1
ATOM 670 C C . ALA A 1 88 ? 10.914 10.021 -1.241 1.00 98.00 88 ALA A C 1
ATOM 672 O O . ALA A 1 88 ? 9.708 10.140 -1.028 1.00 98.00 88 ALA A O 1
ATOM 673 N N . ASP A 1 89 ? 11.819 10.092 -0.262 1.00 98.19 89 ASP A N 1
ATOM 674 C CA . ASP A 1 89 ? 11.463 10.134 1.166 1.00 98.19 89 ASP A CA 1
ATOM 675 C C . ASP A 1 89 ? 10.466 11.250 1.515 1.00 98.19 89 ASP A C 1
ATOM 677 O O . ASP A 1 89 ? 9.531 11.025 2.278 1.00 98.19 89 ASP A O 1
ATOM 681 N N . ALA A 1 90 ? 10.604 12.433 0.907 1.00 98.38 90 ALA A N 1
ATOM 682 C CA . ALA A 1 90 ? 9.679 13.547 1.129 1.00 98.38 90 ALA A CA 1
ATOM 683 C C . ALA A 1 90 ? 8.246 13.248 0.641 1.00 98.38 90 ALA A C 1
ATOM 685 O O . ALA A 1 90 ? 7.275 13.667 1.272 1.00 98.38 90 ALA A O 1
ATOM 686 N N . ASP A 1 91 ? 8.101 12.496 -0.454 1.00 98.62 91 ASP A N 1
ATOM 687 C CA . ASP A 1 91 ? 6.795 12.056 -0.953 1.00 98.62 91 ASP A CA 1
ATOM 688 C C . ASP A 1 91 ? 6.226 10.929 -0.069 1.00 98.62 91 ASP A C 1
ATOM 690 O O . ASP A 1 91 ? 5.018 10.885 0.172 1.00 98.62 91 ASP A O 1
ATOM 694 N N . VAL A 1 92 ? 7.084 10.055 0.477 1.00 98.75 92 VAL A N 1
ATOM 695 C CA . VAL A 1 92 ? 6.683 9.045 1.475 1.00 98.75 92 VAL A CA 1
ATOM 696 C C . VAL A 1 92 ? 6.188 9.720 2.758 1.00 98.75 92 VAL A C 1
ATOM 698 O O . VAL A 1 92 ? 5.169 9.308 3.310 1.00 98.75 92 VAL A O 1
ATOM 701 N N . ASP A 1 93 ? 6.848 10.786 3.215 1.00 98.75 93 ASP A N 1
ATOM 702 C CA . ASP A 1 93 ? 6.411 11.578 4.370 1.00 98.75 93 ASP A CA 1
ATOM 703 C C . ASP A 1 93 ? 5.034 12.218 4.130 1.00 98.75 93 ASP A C 1
ATOM 705 O O . ASP A 1 93 ? 4.169 12.197 5.012 1.00 98.75 93 ASP A O 1
ATOM 709 N N . ALA A 1 94 ? 4.791 12.733 2.920 1.00 98.56 94 ALA A N 1
ATOM 710 C CA . ALA A 1 94 ? 3.487 13.265 2.532 1.00 98.56 94 ALA A CA 1
ATOM 711 C C . ALA A 1 94 ? 2.404 12.172 2.503 1.00 98.56 94 ALA A C 1
ATOM 713 O O . ALA A 1 94 ? 1.299 12.384 3.011 1.00 98.56 94 ALA A O 1
ATOM 714 N N . LEU A 1 95 ? 2.725 10.984 1.979 1.00 98.50 95 LEU A N 1
ATOM 715 C CA . LEU A 1 95 ? 1.829 9.827 1.994 1.00 98.50 95 LEU A CA 1
ATOM 716 C C . LEU A 1 95 ? 1.481 9.404 3.428 1.00 98.50 95 LEU A C 1
ATOM 718 O O . LEU A 1 95 ? 0.310 9.171 3.728 1.00 98.50 95 LEU A O 1
ATOM 722 N N . VAL A 1 96 ? 2.467 9.362 4.332 1.00 98.62 96 VAL A N 1
ATOM 723 C CA . VAL A 1 96 ? 2.240 9.098 5.762 1.00 98.62 96 VAL A CA 1
ATOM 724 C C . VAL A 1 96 ? 1.257 10.112 6.341 1.00 98.62 96 VAL A C 1
ATOM 726 O O . VAL A 1 96 ? 0.272 9.709 6.956 1.00 98.62 96 VAL A O 1
ATOM 729 N N . ALA A 1 97 ? 1.470 11.411 6.118 1.00 98.19 97 ALA A N 1
ATOM 730 C CA . ALA A 1 97 ? 0.580 12.449 6.634 1.00 98.19 97 ALA A CA 1
ATOM 731 C C . ALA A 1 97 ? -0.865 12.292 6.119 1.00 98.19 97 ALA A C 1
ATOM 733 O O . ALA A 1 97 ? -1.814 12.423 6.895 1.00 98.19 97 ALA A O 1
ATOM 734 N N . MET A 1 98 ? -1.042 11.952 4.836 1.00 97.56 98 MET A N 1
ATOM 735 C CA . MET A 1 98 ? -2.361 11.683 4.250 1.00 97.56 98 MET A CA 1
ATOM 736 C C . MET A 1 98 ? -3.049 10.472 4.889 1.00 97.56 98 MET A C 1
ATOM 738 O O . MET A 1 98 ? -4.235 10.544 5.221 1.00 97.56 98 MET A O 1
ATOM 742 N N . VAL A 1 99 ? -2.313 9.374 5.083 1.00 97.25 99 VAL A N 1
ATOM 743 C CA . VAL A 1 99 ? -2.826 8.166 5.743 1.00 97.25 99 VAL A CA 1
ATOM 744 C C . VAL A 1 99 ? -3.230 8.484 7.179 1.00 97.25 99 VAL A C 1
ATOM 746 O O . VAL A 1 99 ? -4.356 8.191 7.572 1.00 97.25 99 VAL A O 1
ATOM 749 N N . LEU A 1 100 ? -2.359 9.125 7.961 1.00 97.00 100 LEU A N 1
ATOM 750 C CA . LEU A 1 100 ? -2.661 9.466 9.353 1.00 97.00 100 LEU A CA 1
ATOM 751 C C . LEU A 1 100 ? -3.924 10.325 9.460 1.00 97.00 100 LEU A C 1
ATOM 753 O O . LEU A 1 100 ? -4.822 9.983 10.223 1.00 97.00 100 LEU A O 1
ATOM 757 N N . ALA A 1 101 ? -4.058 11.352 8.619 1.00 95.81 101 ALA A N 1
ATOM 758 C CA . ALA A 1 101 ? -5.236 12.215 8.607 1.00 95.81 101 ALA A CA 1
ATOM 759 C C . ALA A 1 101 ? -6.540 11.483 8.229 1.00 95.81 101 ALA A C 1
ATOM 761 O O . ALA A 1 101 ? -7.620 11.894 8.655 1.00 95.81 101 ALA A O 1
ATOM 762 N N . HIS A 1 102 ? -6.481 10.422 7.415 1.00 93.56 102 HIS A N 1
ATOM 763 C CA . HIS A 1 102 ? -7.647 9.579 7.124 1.00 93.56 102 HIS A CA 1
ATOM 764 C C . HIS A 1 102 ? -8.021 8.695 8.319 1.00 93.56 102 HIS A C 1
ATOM 766 O O . HIS A 1 102 ? -9.199 8.507 8.617 1.00 93.56 102 HIS A O 1
ATOM 772 N N . PHE A 1 103 ? -7.015 8.170 9.012 1.00 90.06 103 PHE A N 1
ATOM 773 C CA . PHE A 1 103 ? -7.191 7.277 10.147 1.00 90.06 103 PHE A CA 1
ATOM 774 C C . PHE A 1 103 ? -7.534 8.039 11.450 1.00 90.06 103 PHE A C 1
ATOM 776 O O . PHE A 1 103 ? -8.094 7.439 12.356 1.00 90.06 103 PHE A O 1
ATOM 783 N N . GLU A 1 104 ? -7.274 9.341 11.575 1.00 86.94 104 GLU A N 1
ATOM 784 C CA . GLU A 1 104 ? -7.662 10.159 12.747 1.00 86.94 104 GLU A CA 1
ATOM 785 C C . GLU A 1 104 ? -9.143 10.581 12.786 1.00 86.94 104 GLU A C 1
ATOM 787 O O . GLU A 1 104 ? -9.618 11.040 13.822 1.00 86.94 104 GLU A O 1
ATOM 792 N N . LYS A 1 105 ? -9.870 10.483 11.667 1.00 64.62 105 LYS A N 1
ATOM 793 C CA . LYS A 1 105 ? -11.233 11.033 11.524 1.00 64.62 105 LYS A CA 1
ATOM 794 C C . LYS A 1 105 ? -12.363 10.124 12.028 1.00 64.62 105 LYS A C 1
ATOM 796 O O . LYS A 1 105 ? -13.517 10.540 11.959 1.00 64.62 105 LYS A O 1
ATOM 801 N N . GLU A 1 106 ? -12.045 8.933 12.525 1.00 54.69 106 GLU A N 1
ATOM 802 C CA . GLU A 1 106 ? -12.975 7.936 13.083 1.00 54.69 106 GLU A CA 1
ATOM 803 C C . GLU A 1 106 ? -12.405 7.360 14.382 1.00 54.69 106 GLU A C 1
ATOM 805 O O . GLU A 1 106 ? -13.217 7.093 15.296 1.00 54.69 106 GLU A O 1
#

Secondary structure (DSSP, 8-state):
-HHHHHHHHHHHHHHHTSTTHHHHHHHHHHHHHH-HHHHHHIIIIIIHHHHHHHHHHHT--HHHHHHHHHHHHHHHHHHHHHHSSPPPHHHHHHHHHHHHHHHTT-

Radius of gyration: 13.97 Å; chains: 1; bounding box: 29×33×32 Å